Protein AF-A0ABD3WYC4-F1 (afdb_monomer_lite)

Radius of gyration: 13.62 Å; chains: 1; bounding box: 30×29×35 Å

Structure (mmCIF, N/CA/C/O backbone):
data_AF-A0ABD3WYC4-F1
#
_entry.id   AF-A0ABD3WYC4-F1
#
loop_
_atom_site.group_PDB
_atom_site.id
_atom_site.type_symbol
_atom_site.label_atom_id
_atom_site.label_alt_id
_atom_site.label_comp_id
_atom_site.label_asym_id
_atom_site.label_entity_id
_atom_site.label_seq_id
_atom_site.pdbx_PDB_ins_code
_atom_site.Cartn_x
_atom_site.Cartn_y
_atom_site.Cartn_z
_atom_site.occupancy
_atom_site.B_iso_or_equiv
_atom_site.auth_seq_id
_atom_site.auth_comp_id
_atom_site.auth_asym_id
_atom_site.auth_atom_id
_atom_site.pdbx_PDB_model_num
ATOM 1 N N . MET A 1 1 ? 4.081 -7.025 -14.721 1.00 62.97 1 MET A N 1
ATOM 2 C CA . MET A 1 1 ? 4.991 -8.153 -15.024 1.00 62.97 1 MET A CA 1
ATOM 3 C C . MET A 1 1 ? 4.751 -9.229 -13.984 1.00 62.97 1 MET A C 1
ATOM 5 O O . MET A 1 1 ? 4.646 -8.849 -12.826 1.00 62.97 1 MET A O 1
ATOM 9 N N . GLY A 1 2 ? 4.654 -10.496 -14.394 1.00 77.56 2 GLY A N 1
ATOM 10 C CA . GLY A 1 2 ? 4.566 -11.639 -13.480 1.00 77.56 2 GLY A CA 1
ATOM 11 C C . GLY A 1 2 ? 5.913 -11.946 -12.836 1.00 77.56 2 GLY A C 1
ATOM 12 O O . GLY A 1 2 ? 6.932 -11.928 -13.530 1.00 77.56 2 GLY A O 1
ATOM 13 N N . ILE A 1 3 ? 5.928 -12.229 -11.532 1.00 83.00 3 ILE A N 1
ATOM 14 C CA . ILE A 1 3 ? 7.123 -12.696 -10.817 1.00 83.00 3 ILE A CA 1
ATOM 15 C C . ILE A 1 3 ? 6.800 -14.040 -10.189 1.00 83.00 3 ILE A C 1
ATOM 17 O O . ILE A 1 3 ? 6.118 -14.126 -9.172 1.00 83.00 3 ILE A O 1
ATOM 21 N N . THR A 1 4 ? 7.351 -15.104 -10.762 1.00 86.94 4 THR A N 1
ATOM 22 C CA . THR A 1 4 ? 7.186 -16.438 -10.181 1.00 86.94 4 THR A CA 1
ATOM 23 C C . THR A 1 4 ? 8.029 -16.588 -8.917 1.00 86.94 4 THR A C 1
ATOM 25 O O . THR A 1 4 ? 7.519 -17.001 -7.883 1.00 86.94 4 THR A O 1
ATOM 28 N N . MET A 1 5 ? 9.309 -16.210 -8.984 1.00 89.38 5 MET A N 1
ATOM 29 C CA . MET A 1 5 ? 10.237 -16.213 -7.853 1.00 89.38 5 MET A CA 1
ATOM 30 C C . MET A 1 5 ? 11.158 -14.999 -7.962 1.00 89.38 5 MET A C 1
ATOM 32 O O . MET A 1 5 ? 11.813 -14.839 -8.994 1.00 89.38 5 MET A O 1
ATOM 36 N N . GLY A 1 6 ? 11.270 -14.175 -6.922 1.00 89.69 6 GLY A N 1
ATOM 37 C CA . GLY A 1 6 ? 12.319 -13.155 -6.897 1.00 89.69 6 GLY A CA 1
ATOM 38 C C . GLY A 1 6 ? 12.082 -11.970 -5.976 1.00 89.69 6 GLY A C 1
ATOM 39 O O . GLY A 1 6 ? 11.083 -11.882 -5.264 1.00 89.69 6 GLY A O 1
ATOM 40 N N . THR A 1 7 ? 13.035 -11.046 -6.031 1.00 91.56 7 THR A N 1
ATOM 41 C CA . THR A 1 7 ? 12.994 -9.780 -5.303 1.00 91.56 7 THR A CA 1
ATOM 42 C C . THR A 1 7 ? 13.008 -8.632 -6.296 1.00 91.56 7 THR A C 1
ATOM 44 O O . THR A 1 7 ? 13.836 -8.611 -7.206 1.00 91.56 7 THR A O 1
ATOM 47 N N . VAL A 1 8 ? 12.123 -7.660 -6.098 1.00 91.69 8 VAL A N 1
ATOM 48 C CA . VAL A 1 8 ? 12.137 -6.392 -6.828 1.00 91.69 8 VAL A CA 1
ATOM 49 C C . VAL A 1 8 ? 12.345 -5.258 -5.845 1.00 91.69 8 VAL A C 1
ATOM 51 O O . VAL A 1 8 ? 11.643 -5.156 -4.841 1.00 91.69 8 VAL A O 1
ATOM 54 N N . VAL A 1 9 ? 13.318 -4.408 -6.163 1.00 93.31 9 VAL A N 1
ATOM 55 C CA . VAL A 1 9 ? 13.630 -3.203 -5.401 1.00 93.31 9 VAL A CA 1
ATOM 56 C C . VAL A 1 9 ? 13.551 -2.009 -6.336 1.00 93.31 9 VAL A C 1
ATOM 58 O O . VAL A 1 9 ? 14.169 -2.011 -7.401 1.00 93.31 9 VAL A O 1
ATOM 61 N N . MET A 1 10 ? 12.796 -0.994 -5.930 1.00 92.88 10 MET A N 1
ATOM 62 C CA . MET A 1 10 ? 12.739 0.302 -6.598 1.00 92.88 10 MET A CA 1
ATOM 63 C C . MET A 1 10 ? 13.060 1.413 -5.607 1.00 92.88 10 MET A C 1
ATOM 65 O O . MET A 1 10 ? 12.598 1.394 -4.467 1.00 92.88 10 MET A O 1
ATOM 69 N N . MET A 1 11 ? 13.857 2.376 -6.064 1.00 94.06 11 MET A N 1
ATOM 70 C CA . MET A 1 11 ? 14.286 3.528 -5.277 1.00 94.06 11 MET A CA 1
ATOM 71 C C . MET A 1 11 ? 13.946 4.816 -6.024 1.00 94.06 11 MET A C 1
ATOM 73 O O . MET A 1 11 ? 14.002 4.844 -7.255 1.00 94.06 11 MET A O 1
ATOM 77 N N . ASP A 1 12 ? 13.623 5.857 -5.263 1.00 92.19 12 ASP A N 1
ATOM 78 C CA . ASP A 1 12 ? 13.512 7.249 -5.705 1.00 92.19 12 ASP A CA 1
ATOM 79 C C . ASP A 1 12 ? 12.519 7.465 -6.861 1.00 92.19 12 ASP A C 1
ATOM 81 O O . ASP A 1 12 ? 12.833 8.035 -7.912 1.00 92.19 12 ASP A O 1
ATOM 85 N N . ILE A 1 13 ? 11.272 7.028 -6.662 1.00 90.00 13 ILE A N 1
ATOM 86 C CA . ILE A 1 13 ? 10.187 7.262 -7.621 1.00 90.00 13 ILE A CA 1
ATOM 87 C C . ILE A 1 13 ? 9.581 8.640 -7.364 1.00 90.00 13 ILE A C 1
ATOM 89 O O . ILE A 1 13 ? 8.743 8.836 -6.486 1.00 90.00 13 ILE A O 1
ATOM 93 N N . ASN A 1 14 ? 9.981 9.614 -8.178 1.00 87.56 14 ASN A N 1
ATOM 94 C CA . ASN A 1 14 ? 9.493 10.979 -8.009 1.00 87.56 14 ASN A CA 1
ATOM 95 C C . ASN A 1 14 ? 8.048 11.163 -8.511 1.00 87.56 14 ASN A C 1
ATOM 97 O O . ASN A 1 14 ? 7.210 11.715 -7.810 1.00 87.56 14 ASN A O 1
ATOM 101 N N . MET A 1 15 ? 7.751 10.682 -9.720 1.00 90.19 15 MET A N 1
ATOM 102 C CA . MET A 1 15 ? 6.413 10.696 -10.319 1.00 90.19 15 MET A CA 1
ATOM 103 C C . MET A 1 15 ? 6.219 9.388 -11.078 1.00 90.19 15 MET A C 1
ATOM 105 O O . MET A 1 15 ? 6.959 9.130 -12.030 1.00 90.19 15 MET A O 1
ATOM 109 N N . GLY A 1 16 ? 5.240 8.566 -10.710 1.00 89.69 16 GLY A N 1
ATOM 110 C CA . GLY A 1 16 ? 5.024 7.339 -11.472 1.00 89.69 16 GLY A CA 1
ATOM 111 C C . GLY A 1 16 ? 3.906 6.431 -10.997 1.00 89.69 16 GLY A C 1
ATOM 112 O O . GLY A 1 16 ? 3.350 6.569 -9.910 1.00 89.69 16 GLY A O 1
ATOM 113 N N . THR A 1 17 ? 3.608 5.463 -11.856 1.00 91.69 17 THR A N 1
ATOM 114 C CA . THR A 1 17 ? 2.691 4.365 -11.578 1.00 91.69 17 THR A CA 1
ATOM 115 C C . THR A 1 17 ? 3.463 3.057 -11.651 1.00 91.69 17 THR A C 1
ATOM 117 O O . THR A 1 17 ? 4.090 2.771 -12.673 1.00 91.69 17 THR A O 1
ATOM 120 N N . VAL A 1 18 ? 3.396 2.252 -10.600 1.00 90.81 18 VAL A N 1
ATOM 121 C CA . VAL A 1 18 ? 3.998 0.921 -10.568 1.00 90.81 18 VAL A CA 1
ATOM 122 C C . VAL A 1 18 ? 2.889 -0.111 -10.498 1.00 90.81 18 VAL A C 1
ATOM 124 O O . VAL A 1 18 ? 2.032 -0.046 -9.620 1.00 90.81 18 VAL A O 1
ATOM 127 N N . VAL A 1 19 ? 2.913 -1.058 -11.435 1.00 91.69 19 VAL A N 1
ATOM 128 C CA . VAL A 1 19 ? 1.922 -2.131 -11.514 1.00 91.69 19 VAL A CA 1
ATOM 129 C C . VAL A 1 19 ? 2.625 -3.477 -11.568 1.00 91.69 19 VAL A C 1
ATOM 1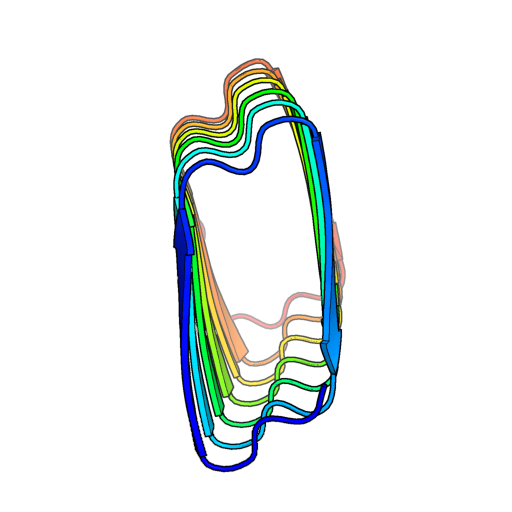31 O O . VAL A 1 19 ? 3.364 -3.770 -12.515 1.00 91.69 19 VAL A O 1
ATOM 134 N N . MET A 1 20 ? 2.339 -4.315 -10.576 1.00 89.12 20 MET A N 1
ATOM 135 C CA . MET A 1 20 ? 2.775 -5.705 -10.542 1.00 89.12 20 MET A CA 1
ATOM 136 C C . MET A 1 20 ? 1.567 -6.629 -10.505 1.00 89.12 20 MET A C 1
ATOM 138 O O . MET A 1 20 ? 0.557 -6.341 -9.867 1.00 89.12 20 MET A O 1
ATOM 142 N N . MET A 1 21 ? 1.691 -7.734 -11.225 1.00 90.44 21 MET A N 1
ATOM 143 C CA . MET A 1 21 ? 0.652 -8.750 -11.364 1.00 90.44 21 MET A CA 1
ATOM 144 C C . MET A 1 21 ? 1.306 -10.101 -11.121 1.00 90.44 21 MET A C 1
ATOM 146 O O . MET A 1 21 ? 2.511 -10.215 -11.344 1.00 90.44 21 MET A O 1
ATOM 150 N N . ASP A 1 22 ? 0.535 -11.097 -10.703 1.00 89.88 22 ASP A N 1
ATOM 151 C CA . ASP A 1 22 ? 0.958 -12.496 -10.623 1.00 89.88 22 ASP A CA 1
ATOM 152 C C . ASP A 1 22 ? 2.291 -12.690 -9.876 1.00 89.88 22 ASP A C 1
ATOM 154 O O . ASP A 1 22 ? 3.300 -13.122 -10.452 1.00 89.88 22 ASP A O 1
ATOM 158 N N . ILE A 1 23 ? 2.318 -12.344 -8.585 1.00 88.50 23 ILE A N 1
ATOM 159 C CA . ILE A 1 23 ? 3.484 -12.583 -7.723 1.00 88.50 23 ILE A CA 1
ATOM 160 C C . ILE A 1 23 ? 3.265 -13.883 -6.960 1.00 88.50 23 ILE A C 1
ATOM 162 O O . ILE A 1 23 ? 2.533 -13.936 -5.971 1.00 88.50 23 ILE A O 1
ATOM 166 N N . THR A 1 24 ? 3.925 -14.950 -7.400 1.00 89.06 24 THR A N 1
ATOM 167 C CA . THR A 1 24 ? 3.760 -16.259 -6.760 1.00 89.06 24 THR A CA 1
ATOM 168 C C . THR A 1 24 ? 4.566 -16.342 -5.468 1.00 89.06 24 THR A C 1
ATOM 170 O O . THR A 1 24 ? 3.986 -16.573 -4.413 1.00 89.06 24 THR A O 1
ATOM 173 N N . MET A 1 25 ? 5.881 -16.114 -5.535 1.00 90.06 25 MET A N 1
ATOM 174 C CA . MET A 1 25 ? 6.775 -16.072 -4.377 1.00 90.06 25 MET A CA 1
ATOM 175 C C . MET A 1 25 ? 7.729 -14.884 -4.504 1.00 90.06 25 MET A C 1
ATOM 177 O O . MET A 1 25 ? 8.641 -14.904 -5.338 1.00 90.06 25 MET A O 1
ATOM 181 N N . GLY A 1 26 ? 7.593 -13.850 -3.679 1.00 88.69 26 GLY A N 1
ATOM 182 C CA . GLY A 1 26 ? 8.515 -12.730 -3.832 1.00 88.69 26 GLY A CA 1
ATOM 183 C C . GLY A 1 26 ? 8.522 -11.674 -2.752 1.00 88.69 26 GLY A C 1
ATOM 184 O O . GLY A 1 26 ? 7.622 -11.581 -1.920 1.00 88.69 26 GLY A O 1
ATOM 185 N N . ILE A 1 27 ? 9.583 -10.875 -2.805 1.00 90.81 27 ILE A N 1
ATOM 186 C CA . ILE A 1 27 ? 9.774 -9.697 -1.967 1.00 90.81 27 ILE A CA 1
ATOM 187 C C . ILE A 1 27 ? 9.717 -8.467 -2.863 1.00 90.81 27 ILE A C 1
ATOM 189 O O . ILE A 1 27 ? 10.428 -8.375 -3.866 1.00 90.81 27 ILE A O 1
ATOM 193 N N . PHE A 1 28 ? 8.894 -7.507 -2.481 1.00 91.75 28 PHE A N 1
ATOM 194 C CA . PHE A 1 28 ? 8.798 -6.223 -3.141 1.00 91.75 28 PHE A CA 1
ATOM 195 C C . PHE A 1 28 ? 9.147 -5.114 -2.162 1.00 91.75 28 PHE A C 1
ATOM 197 O O . PHE A 1 28 ? 8.527 -5.003 -1.105 1.00 91.75 28 PHE A O 1
ATOM 204 N N . VAL A 1 29 ? 10.131 -4.294 -2.522 1.00 94.31 29 VAL A N 1
ATOM 205 C CA . VAL A 1 29 ? 10.553 -3.147 -1.718 1.00 94.31 29 VAL A CA 1
ATOM 206 C C . VAL A 1 29 ? 10.517 -1.890 -2.569 1.00 94.31 29 VAL A C 1
ATOM 208 O O . VAL A 1 29 ? 11.145 -1.829 -3.629 1.00 94.31 29 VAL A O 1
ATOM 211 N N . MET A 1 30 ? 9.820 -0.871 -2.077 1.00 93.44 30 MET A N 1
ATOM 212 C CA . MET A 1 30 ? 9.866 0.470 -2.642 1.00 93.44 30 MET A CA 1
ATOM 213 C C . MET A 1 30 ? 10.268 1.484 -1.579 1.00 93.44 30 MET A C 1
ATOM 215 O O . MET A 1 30 ? 9.727 1.481 -0.471 1.00 93.44 30 MET A O 1
ATOM 219 N N . MET A 1 31 ? 11.207 2.353 -1.942 1.00 95.12 31 MET A N 1
ATOM 220 C CA . MET A 1 31 ? 11.715 3.413 -1.076 1.00 95.12 31 MET A CA 1
ATOM 221 C C . MET A 1 31 ? 11.633 4.757 -1.791 1.00 95.12 31 MET A C 1
ATOM 223 O O . MET A 1 31 ? 12.019 4.848 -2.958 1.00 95.12 31 MET A O 1
ATOM 227 N N . GLY A 1 32 ? 11.159 5.782 -1.081 1.00 91.06 32 GLY A N 1
ATOM 228 C CA . GLY A 1 32 ? 11.159 7.163 -1.556 1.00 91.06 32 GLY A CA 1
ATOM 229 C C . GLY A 1 32 ? 10.193 7.382 -2.715 1.00 91.06 32 GLY A C 1
ATOM 230 O O . GLY A 1 32 ? 10.607 7.470 -3.872 1.00 91.06 32 GLY A O 1
ATOM 231 N N . ILE A 1 33 ? 8.897 7.481 -2.409 1.00 93.31 33 ILE A N 1
ATOM 232 C CA . ILE A 1 33 ? 7.872 7.833 -3.398 1.00 93.31 33 ILE A CA 1
ATOM 233 C C . ILE A 1 33 ? 7.386 9.242 -3.111 1.00 93.31 33 ILE A C 1
ATOM 235 O O . ILE A 1 33 ? 6.658 9.474 -2.143 1.00 93.31 33 ILE A O 1
ATOM 239 N N . THR A 1 34 ? 7.718 10.186 -3.984 1.00 92.81 34 THR A N 1
ATOM 240 C CA . THR A 1 34 ? 7.224 11.555 -3.816 1.00 92.81 34 THR A CA 1
ATOM 241 C C . THR A 1 34 ? 5.762 11.640 -4.238 1.00 92.81 34 THR A C 1
ATOM 243 O O . THR A 1 34 ? 4.917 12.042 -3.444 1.00 92.81 34 THR A O 1
ATOM 246 N N . MET A 1 35 ? 5.447 11.216 -5.464 1.00 93.19 35 MET A N 1
ATOM 247 C CA . MET A 1 35 ? 4.091 11.186 -6.011 1.00 93.19 35 MET A CA 1
ATOM 248 C C . MET A 1 35 ? 3.887 9.894 -6.803 1.00 93.19 35 MET A C 1
ATOM 250 O O . MET A 1 35 ? 4.533 9.681 -7.834 1.00 93.19 35 MET A O 1
ATOM 254 N N . GLY A 1 36 ? 2.956 9.035 -6.395 1.00 91.75 36 GLY A N 1
ATOM 255 C CA . GLY A 1 36 ? 2.752 7.824 -7.182 1.00 91.75 36 GLY A CA 1
ATOM 256 C C . GLY A 1 36 ? 1.565 6.951 -6.840 1.00 91.75 36 GLY A C 1
ATOM 257 O O . GLY A 1 36 ? 0.887 7.112 -5.826 1.00 91.75 36 GLY A O 1
ATOM 258 N N . THR A 1 37 ? 1.319 5.999 -7.733 1.00 94.19 37 THR A N 1
ATOM 259 C CA . THR A 1 37 ? 0.319 4.950 -7.541 1.00 94.19 37 THR A CA 1
ATOM 260 C C . THR A 1 37 ? 0.991 3.592 -7.615 1.00 94.19 37 THR A C 1
ATOM 262 O O . THR A 1 37 ? 1.683 3.300 -8.592 1.00 94.19 37 THR A O 1
ATOM 265 N N . VAL A 1 38 ? 0.763 2.746 -6.622 1.00 94.06 38 VAL A N 1
ATOM 266 C CA . VAL A 1 38 ? 1.298 1.387 -6.587 1.00 94.06 38 VAL A CA 1
ATOM 267 C C . VAL A 1 38 ? 0.135 0.420 -6.549 1.00 94.06 38 VAL A C 1
ATOM 269 O O . VAL A 1 38 ? -0.698 0.479 -5.648 1.00 94.06 38 VAL A O 1
ATOM 272 N N . VAL A 1 39 ? 0.076 -0.448 -7.553 1.00 95.44 39 VAL A N 1
ATOM 273 C CA . VAL A 1 39 ? -0.961 -1.467 -7.686 1.00 95.44 39 VAL A CA 1
ATOM 274 C C . VAL A 1 39 ? -0.294 -2.830 -7.725 1.00 95.44 39 VAL A C 1
ATOM 276 O O . VAL A 1 39 ? 0.536 -3.099 -8.595 1.00 95.44 39 VAL A O 1
ATOM 279 N N . MET A 1 40 ? -0.678 -3.687 -6.786 1.00 93.75 40 MET A N 1
ATOM 280 C CA . MET A 1 40 ? -0.225 -5.070 -6.724 1.00 93.75 40 MET A CA 1
ATOM 281 C C . MET A 1 40 ? -1.438 -5.994 -6.744 1.00 93.75 40 MET A C 1
ATOM 283 O O . MET A 1 40 ? -2.374 -5.813 -5.961 1.00 93.75 40 MET A O 1
ATOM 287 N N . MET A 1 41 ? -1.410 -6.976 -7.638 1.00 94.19 41 MET A N 1
ATOM 288 C CA . MET A 1 41 ? -2.485 -7.952 -7.815 1.00 94.19 41 MET A CA 1
ATOM 289 C C . MET A 1 41 ? -1.929 -9.369 -7.713 1.00 94.19 41 MET A C 1
ATOM 291 O O . MET A 1 41 ? -0.791 -9.614 -8.126 1.00 94.19 41 MET A O 1
ATOM 295 N N . ASP A 1 42 ? -2.746 -10.272 -7.174 1.00 93.44 42 ASP A N 1
ATOM 296 C CA . ASP A 1 42 ? -2.510 -11.716 -7.143 1.00 93.44 42 ASP A CA 1
ATOM 297 C C . ASP A 1 42 ? -1.176 -12.094 -6.479 1.00 93.44 42 ASP A C 1
ATOM 299 O O . ASP A 1 42 ? -0.276 -12.682 -7.090 1.00 93.44 42 ASP A O 1
ATOM 303 N N . ILE A 1 43 ? -1.036 -11.739 -5.196 1.00 93.12 43 ILE A N 1
ATOM 304 C CA . ILE A 1 43 ? 0.133 -12.108 -4.389 1.00 93.12 43 ILE A CA 1
ATOM 305 C C . ILE A 1 43 ? -0.172 -13.407 -3.648 1.00 93.12 43 ILE A C 1
ATOM 307 O O . ILE A 1 43 ? -0.915 -13.432 -2.664 1.00 93.12 43 ILE A O 1
ATOM 311 N N . THR A 1 44 ? 0.437 -14.507 -4.083 1.00 93.00 44 THR A N 1
ATOM 312 C CA . THR A 1 44 ? 0.203 -15.807 -3.442 1.00 93.00 44 THR A CA 1
ATOM 313 C C . THR A 1 44 ? 1.000 -15.929 -2.148 1.00 93.00 44 THR A C 1
ATOM 315 O O . THR A 1 44 ? 0.405 -16.131 -1.095 1.00 93.00 44 THR A O 1
ATOM 318 N N . MET A 1 45 ? 2.324 -15.768 -2.211 1.00 92.38 45 MET A N 1
ATOM 319 C CA . MET A 1 45 ? 3.234 -15.803 -1.066 1.00 92.38 45 MET A CA 1
ATOM 320 C C . MET A 1 45 ? 4.224 -14.642 -1.173 1.00 92.38 45 MET A C 1
ATOM 322 O O . MET A 1 45 ? 5.143 -14.676 -1.994 1.00 92.38 45 MET A O 1
ATOM 326 N N . GLY A 1 46 ? 4.097 -13.603 -0.356 1.00 91.25 46 GLY A N 1
ATOM 327 C CA . GLY A 1 46 ? 5.014 -12.480 -0.536 1.00 91.25 46 GLY A CA 1
ATOM 328 C C . GLY A 1 46 ? 5.073 -11.461 0.573 1.00 91.25 46 GLY A C 1
ATOM 329 O O . GLY A 1 46 ? 4.197 -11.369 1.432 1.00 91.25 46 GLY A O 1
ATOM 330 N N . THR A 1 47 ? 6.143 -10.678 0.529 1.00 93.88 47 THR A N 1
ATOM 331 C CA . THR A 1 47 ? 6.337 -9.537 1.413 1.00 93.88 47 THR A CA 1
ATOM 332 C C . THR A 1 47 ? 6.384 -8.256 0.590 1.00 93.88 47 THR A C 1
ATOM 334 O O . THR A 1 47 ? 7.111 -8.156 -0.397 1.00 93.88 47 THR A O 1
ATOM 337 N N . VAL A 1 48 ? 5.573 -7.278 0.982 1.00 95.06 48 VAL A N 1
ATOM 338 C CA . VAL A 1 48 ? 5.511 -5.953 0.362 1.00 95.06 48 VAL A CA 1
ATOM 339 C C . VAL A 1 48 ? 5.935 -4.936 1.407 1.00 95.06 48 VAL A C 1
ATOM 341 O O . VAL A 1 48 ? 5.327 -4.859 2.474 1.00 95.06 48 VAL A O 1
ATOM 344 N N . VAL A 1 49 ? 6.977 -4.169 1.104 1.00 96.62 49 VAL A N 1
ATOM 345 C CA . VAL A 1 49 ? 7.507 -3.119 1.972 1.00 96.62 49 VAL A CA 1
ATOM 346 C C . VAL A 1 49 ? 7.527 -1.807 1.209 1.00 96.62 49 VAL A C 1
ATOM 348 O O . VAL A 1 49 ? 8.144 -1.704 0.150 1.00 96.62 49 VAL A O 1
ATOM 351 N N . MET A 1 50 ? 6.866 -0.803 1.772 1.00 96.00 50 MET A N 1
ATOM 352 C CA . MET A 1 50 ? 6.786 0.536 1.211 1.00 96.00 50 MET A CA 1
ATOM 353 C C . MET A 1 50 ? 7.188 1.554 2.271 1.00 96.00 50 MET A C 1
ATOM 355 O O . MET A 1 50 ? 6.622 1.555 3.367 1.00 96.00 50 MET A O 1
ATOM 359 N N . MET A 1 51 ? 8.155 2.406 1.940 1.00 96.50 51 MET A N 1
ATOM 360 C CA . MET A 1 51 ? 8.698 3.416 2.850 1.00 96.50 51 MET A CA 1
ATOM 361 C C . MET A 1 51 ? 8.698 4.799 2.201 1.00 96.50 51 MET A C 1
ATOM 363 O O . MET A 1 51 ? 8.906 4.915 0.988 1.00 96.50 51 MET A O 1
ATOM 367 N N . ASP A 1 52 ? 8.500 5.824 3.029 1.00 95.62 52 ASP A N 1
ATOM 368 C CA . ASP A 1 52 ? 8.606 7.241 2.672 1.00 95.62 52 ASP A CA 1
ATOM 369 C C . ASP A 1 52 ? 7.698 7.629 1.495 1.00 95.62 52 ASP A C 1
ATOM 371 O O . ASP A 1 52 ? 8.149 8.079 0.435 1.00 95.62 52 ASP A O 1
ATOM 375 N N . ILE A 1 53 ? 6.387 7.430 1.669 1.00 94.88 53 ILE A N 1
ATOM 376 C CA . ILE A 1 53 ? 5.384 7.811 0.668 1.00 94.88 53 ILE A CA 1
ATOM 377 C C . ILE A 1 53 ? 4.853 9.204 0.998 1.00 94.88 53 ILE A C 1
ATOM 379 O O . ILE A 1 53 ? 4.057 9.387 1.922 1.00 94.88 53 ILE A O 1
ATOM 383 N N . THR A 1 54 ? 5.235 10.203 0.209 1.00 94.75 54 THR A N 1
ATOM 384 C CA . THR A 1 54 ? 4.793 11.580 0.466 1.00 94.75 54 THR A CA 1
ATOM 385 C C . THR A 1 54 ? 3.361 11.800 -0.016 1.00 94.75 54 THR A C 1
ATOM 387 O O . THR A 1 54 ? 2.523 12.213 0.778 1.00 94.75 54 THR A O 1
ATOM 390 N N . MET A 1 55 ? 3.062 11.490 -1.282 1.00 94.06 55 MET A N 1
ATOM 391 C CA . MET A 1 55 ? 1.736 11.632 -1.897 1.00 94.06 55 MET A CA 1
ATOM 392 C C . MET A 1 55 ? 1.403 10.378 -2.714 1.00 94.06 55 MET A C 1
ATOM 394 O O . MET A 1 55 ? 1.795 10.250 -3.876 1.00 94.06 55 MET A O 1
ATOM 398 N N . GLY A 1 56 ? 0.689 9.426 -2.118 1.00 92.31 56 GLY A N 1
ATOM 399 C CA . GLY A 1 56 ? 0.576 8.091 -2.704 1.00 92.31 56 GLY A CA 1
ATOM 400 C C . GLY A 1 56 ? -0.810 7.472 -2.704 1.00 92.31 56 GLY A C 1
ATOM 401 O O . GLY A 1 56 ? -1.624 7.692 -1.810 1.00 92.31 56 GLY A O 1
ATOM 402 N N . THR A 1 57 ? -1.053 6.615 -3.691 1.00 95.56 57 THR A N 1
ATOM 403 C CA . THR A 1 57 ? -2.118 5.609 -3.612 1.00 95.56 57 THR A CA 1
ATOM 404 C C . THR A 1 57 ? -1.496 4.220 -3.650 1.00 95.56 57 THR A C 1
ATOM 406 O O . THR A 1 57 ? -0.650 3.940 -4.498 1.00 95.56 57 THR A O 1
ATOM 409 N N . VAL A 1 58 ? -1.880 3.361 -2.712 1.00 95.88 58 VAL A N 1
ATOM 410 C CA . VAL A 1 58 ? -1.437 1.967 -2.651 1.00 95.88 58 VAL A CA 1
ATOM 411 C C . VAL A 1 58 ? -2.671 1.086 -2.694 1.00 95.88 58 VAL A C 1
ATOM 413 O O . VAL A 1 58 ? -3.545 1.189 -1.834 1.00 95.88 58 VAL A O 1
ATOM 416 N N . VAL A 1 59 ? -2.739 0.223 -3.700 1.00 96.81 59 VAL A N 1
ATOM 417 C CA . VAL A 1 59 ? -3.824 -0.737 -3.886 1.00 96.81 59 VAL A CA 1
ATOM 418 C C . VAL A 1 59 ? -3.232 -2.133 -3.924 1.00 96.81 59 VAL A C 1
ATOM 420 O O . VAL A 1 59 ? -2.367 -2.429 -4.750 1.00 96.81 59 VAL A O 1
ATOM 423 N N . MET A 1 60 ? -3.716 -2.995 -3.038 1.00 95.50 60 MET A N 1
ATOM 424 C CA . MET A 1 60 ? -3.353 -4.405 -3.016 1.00 95.50 60 MET A CA 1
ATOM 425 C C . ME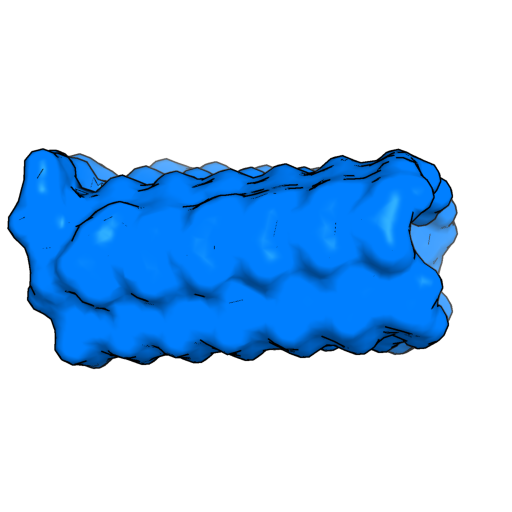T A 1 60 ? -4.599 -5.276 -3.016 1.00 95.50 60 MET A C 1
ATOM 427 O O . MET A 1 60 ? -5.515 -5.069 -2.214 1.00 95.50 60 MET A O 1
ATOM 431 N N . MET A 1 61 ? -4.615 -6.246 -3.925 1.00 95.44 61 MET A N 1
ATOM 432 C CA . MET A 1 61 ? -5.734 -7.160 -4.128 1.00 95.44 61 MET A CA 1
ATOM 433 C C . MET A 1 61 ? -5.255 -8.609 -4.090 1.00 95.44 61 MET A C 1
ATOM 435 O O . MET A 1 61 ? -4.169 -8.916 -4.585 1.00 95.44 61 MET A O 1
ATOM 439 N N . ASP A 1 62 ? -6.086 -9.464 -3.497 1.00 94.12 62 ASP A N 1
ATOM 440 C CA . ASP A 1 62 ? -5.963 -10.922 -3.510 1.00 94.12 62 ASP A CA 1
ATOM 441 C C . ASP A 1 62 ? -4.606 -11.413 -2.981 1.00 94.12 62 ASP A C 1
ATOM 443 O O . ASP A 1 62 ? -3.814 -12.069 -3.661 1.00 94.12 62 ASP A O 1
ATOM 447 N N . ILE A 1 63 ? -4.338 -11.080 -1.712 1.00 93.50 63 ILE A N 1
ATOM 448 C CA . ILE A 1 63 ? -3.158 -11.557 -0.984 1.00 93.50 63 ILE A CA 1
ATOM 449 C C . ILE A 1 63 ? -3.528 -12.844 -0.247 1.00 93.50 63 ILE A C 1
ATOM 451 O O . ILE A 1 63 ? -4.272 -12.829 0.737 1.00 93.50 63 ILE A O 1
ATOM 455 N N . THR A 1 64 ? -2.978 -13.976 -0.678 1.00 93.06 64 THR A N 1
ATOM 456 C CA . THR A 1 64 ? -3.309 -15.265 -0.051 1.00 93.06 64 THR A CA 1
ATOM 457 C C . THR A 1 64 ? -2.503 -15.497 1.225 1.00 93.06 64 THR A C 1
ATOM 459 O O . THR A 1 64 ? -3.096 -15.773 2.264 1.00 93.06 64 THR A O 1
ATOM 462 N N . MET A 1 65 ? -1.176 -15.355 1.161 1.00 91.56 65 MET A N 1
ATOM 463 C CA . MET A 1 65 ? -0.237 -15.528 2.274 1.00 91.56 65 MET A CA 1
ATOM 464 C C . MET A 1 65 ? 0.811 -14.411 2.229 1.00 91.56 65 MET A C 1
ATOM 466 O O . MET A 1 65 ? 1.829 -14.530 1.545 1.00 91.56 65 MET A O 1
ATOM 470 N N . GLY A 1 66 ? 0.599 -13.305 2.936 1.00 90.88 66 GLY A N 1
ATOM 471 C CA . GLY A 1 66 ? 1.503 -12.167 2.767 1.00 90.88 66 GLY A CA 1
ATOM 472 C C . GLY A 1 66 ? 1.712 -11.286 3.977 1.00 90.88 66 GLY A C 1
ATOM 473 O O . GLY A 1 66 ? 0.896 -11.238 4.894 1.00 90.88 66 GLY A O 1
ATOM 474 N N . THR A 1 67 ? 2.832 -10.568 3.954 1.00 93.81 67 THR A N 1
ATOM 475 C CA . THR A 1 67 ? 3.109 -9.495 4.908 1.00 93.81 67 THR A CA 1
ATOM 476 C C . THR A 1 67 ? 3.176 -8.171 4.169 1.00 93.81 67 THR A C 1
ATOM 478 O O . THR A 1 67 ? 3.944 -8.028 3.217 1.00 93.81 67 THR A O 1
ATOM 481 N N . VAL A 1 68 ? 2.421 -7.191 4.638 1.00 95.06 68 VAL A N 1
ATOM 482 C CA . VAL A 1 68 ? 2.416 -5.834 4.106 1.00 95.06 68 VAL A CA 1
ATOM 483 C C . VAL A 1 68 ? 2.936 -4.896 5.182 1.00 95.06 68 VAL A C 1
ATOM 485 O O . VAL A 1 68 ? 2.362 -4.816 6.267 1.00 95.06 68 VAL A O 1
ATOM 488 N N . LEU A 1 69 ? 3.994 -4.160 4.860 1.00 96.56 69 LEU A N 1
ATOM 489 C CA . LEU A 1 69 ? 4.575 -3.129 5.706 1.00 96.56 69 LEU A CA 1
ATOM 490 C C . LEU A 1 69 ? 4.524 -1.791 4.969 1.00 96.56 69 LEU A C 1
ATOM 492 O O . LEU A 1 69 ? 5.073 -1.650 3.876 1.00 96.56 69 LEU A O 1
ATOM 496 N N . MET A 1 70 ? 3.874 -0.811 5.583 1.00 95.75 70 MET A N 1
ATOM 497 C CA . MET A 1 70 ? 3.795 0.560 5.088 1.00 95.75 70 MET A CA 1
ATOM 498 C C . MET A 1 70 ? 4.238 1.519 6.188 1.00 95.75 70 MET A C 1
ATOM 500 O O . MET A 1 70 ? 3.663 1.520 7.279 1.00 95.75 70 MET A O 1
ATOM 504 N N . MET A 1 71 ? 5.266 2.315 5.902 1.00 96.12 71 MET A N 1
ATOM 505 C CA . MET A 1 71 ? 5.862 3.248 6.857 1.00 96.12 71 MET A CA 1
ATOM 506 C C . MET A 1 71 ? 5.934 4.657 6.271 1.00 96.12 71 MET A C 1
ATOM 508 O O . MET A 1 71 ? 6.216 4.824 5.084 1.00 96.12 71 MET A O 1
ATOM 512 N N . ASP A 1 72 ? 5.671 5.641 7.129 1.00 95.12 72 ASP A N 1
ATOM 513 C CA . ASP A 1 72 ? 5.853 7.071 6.875 1.00 95.12 72 ASP A CA 1
ATOM 514 C C . ASP A 1 72 ? 5.083 7.563 5.638 1.00 95.12 72 ASP A C 1
ATOM 516 O O . ASP A 1 72 ? 5.636 8.061 4.655 1.00 95.12 72 ASP A O 1
ATOM 520 N N . ILE A 1 73 ? 3.753 7.413 5.692 1.00 94.88 73 ILE A N 1
ATOM 521 C CA . ILE A 1 73 ? 2.838 7.922 4.664 1.00 94.88 73 ILE A CA 1
ATOM 522 C C . ILE A 1 73 ? 2.363 9.318 5.069 1.00 94.88 73 ILE A C 1
ATOM 524 O O . ILE A 1 73 ? 1.569 9.479 5.996 1.00 94.88 73 ILE A O 1
ATOM 528 N N . THR A 1 74 ? 2.793 10.351 4.350 1.00 95.44 74 THR A N 1
ATOM 529 C CA . THR A 1 74 ? 2.429 11.732 4.709 1.00 95.44 74 THR A CA 1
ATOM 530 C C . THR A 1 74 ? 1.022 12.080 4.227 1.00 95.44 74 THR A C 1
ATOM 532 O O . THR A 1 74 ? 0.196 12.519 5.024 1.00 95.44 74 THR A O 1
ATOM 535 N N . MET A 1 75 ? 0.726 11.841 2.948 1.00 94.12 75 MET A N 1
ATOM 536 C CA . MET A 1 75 ? -0.577 12.054 2.319 1.00 94.12 75 MET A CA 1
ATOM 537 C C . MET A 1 75 ? -0.903 10.838 1.454 1.00 94.12 75 MET A C 1
ATOM 539 O O . MET A 1 75 ? -0.317 10.654 0.385 1.00 94.12 75 MET A O 1
ATOM 543 N N . GLY A 1 76 ? -1.834 9.986 1.875 1.00 92.06 76 GLY A N 1
ATOM 544 C CA . GLY A 1 76 ? -2.048 8.760 1.113 1.00 92.06 76 GLY A CA 1
ATOM 545 C C . GLY A 1 76 ? -3.400 8.094 1.224 1.00 92.06 76 GLY A C 1
ATOM 546 O O . GLY A 1 76 ? -4.167 8.288 2.166 1.00 92.06 76 GLY A O 1
ATOM 547 N N . THR A 1 77 ? -3.682 7.275 0.218 1.00 95.25 77 THR A N 1
ATOM 548 C CA . THR A 1 77 ? -4.802 6.338 0.235 1.00 95.25 77 THR A CA 1
ATOM 549 C C . THR A 1 77 ? -4.256 4.921 0.171 1.00 95.25 77 THR A C 1
ATOM 551 O O . THR A 1 77 ? -3.406 4.611 -0.664 1.00 95.25 77 THR A O 1
ATOM 554 N N . VAL A 1 78 ? -4.715 4.075 1.083 1.00 95.31 78 VAL A N 1
ATOM 555 C CA . VAL A 1 78 ? -4.327 2.671 1.168 1.00 95.31 78 VAL A CA 1
ATOM 556 C C . VAL A 1 78 ? -5.587 1.834 1.060 1.00 95.31 78 VAL A C 1
ATOM 558 O O . VAL A 1 78 ? -6.501 1.970 1.872 1.00 95.31 78 VAL A O 1
ATOM 561 N N . VAL A 1 79 ? -5.626 0.952 0.068 1.00 96.12 79 VAL A N 1
ATOM 562 C CA . VAL A 1 79 ? -6.733 0.028 -0.159 1.00 96.12 79 VAL A CA 1
ATOM 563 C C . VAL A 1 79 ? -6.193 -1.393 -0.181 1.00 96.12 79 VAL A C 1
ATOM 565 O O . VAL A 1 79 ? -5.334 -1.733 -0.994 1.00 96.12 79 VAL A O 1
ATOM 568 N N . MET A 1 80 ? -6.714 -2.227 0.713 1.00 93.94 80 MET A N 1
ATOM 569 C CA . MET A 1 80 ? -6.384 -3.646 0.805 1.00 93.94 80 MET A CA 1
ATOM 570 C C . MET A 1 80 ? -7.650 -4.489 0.718 1.00 93.94 80 MET A C 1
ATOM 572 O O . MET A 1 80 ? -8.585 -4.314 1.502 1.00 93.94 80 MET A O 1
ATOM 576 N N . MET A 1 81 ? -7.667 -5.414 -0.237 1.00 93.38 81 MET A N 1
ATOM 577 C CA . MET A 1 81 ? -8.822 -6.247 -0.556 1.00 93.38 81 MET A CA 1
ATOM 578 C C . MET A 1 81 ? -8.418 -7.719 -0.573 1.00 93.38 81 MET A C 1
ATOM 580 O O . MET A 1 81 ? -7.439 -8.075 -1.222 1.00 93.38 81 MET A O 1
ATOM 584 N N . GLY A 1 82 ? -9.193 -8.572 0.101 1.00 89.94 82 GLY A N 1
ATOM 585 C CA . GLY A 1 82 ? -9.059 -10.026 -0.025 1.00 89.94 82 GLY A CA 1
ATOM 586 C C . GLY A 1 82 ? -7.743 -10.563 0.539 1.00 89.94 82 GLY A C 1
ATOM 587 O O . GLY A 1 82 ? -6.986 -11.218 -0.172 1.00 89.94 82 GLY A O 1
ATOM 588 N N . ILE A 1 83 ? -7.459 -10.290 1.816 1.00 90.44 83 ILE A N 1
ATOM 589 C CA . ILE A 1 83 ? -6.288 -10.859 2.498 1.00 90.44 83 ILE A CA 1
ATOM 590 C C . ILE A 1 83 ? -6.714 -12.136 3.225 1.00 90.44 83 ILE A C 1
ATOM 592 O O . ILE A 1 83 ? -7.428 -12.096 4.228 1.00 90.44 83 ILE A O 1
ATOM 596 N N . THR A 1 84 ? -6.290 -13.296 2.734 1.00 90.00 84 THR A N 1
ATOM 597 C CA . THR A 1 84 ? -6.730 -14.572 3.319 1.00 90.00 84 THR A CA 1
ATOM 598 C C . THR A 1 84 ? -5.956 -14.878 4.596 1.00 90.00 84 THR A C 1
ATOM 600 O O . THR A 1 84 ? -6.563 -14.959 5.661 1.00 90.00 84 THR A O 1
ATOM 603 N N . MET A 1 85 ? -4.629 -14.967 4.512 1.00 88.81 85 MET A N 1
ATOM 604 C CA . MET A 1 85 ? -3.716 -15.157 5.636 1.00 88.81 85 MET A CA 1
ATOM 605 C C . MET A 1 85 ? -2.620 -14.093 5.554 1.00 88.81 85 MET A C 1
ATOM 607 O O . MET A 1 85 ? -1.826 -14.079 4.614 1.00 88.81 85 MET A O 1
ATOM 611 N N . GLY A 1 86 ? -2.529 -13.184 6.519 1.00 86.88 86 GLY A N 1
ATOM 612 C CA . GLY A 1 86 ? -1.498 -12.161 6.392 1.00 86.88 86 GLY A CA 1
ATOM 613 C C . GLY A 1 86 ? -1.332 -11.224 7.561 1.00 86.88 86 GLY A C 1
ATOM 614 O O . GLY A 1 86 ? -2.184 -11.126 8.441 1.00 86.88 86 GLY A O 1
ATOM 615 N N . THR A 1 87 ? -0.204 -10.531 7.554 1.00 90.06 87 THR A N 1
ATOM 616 C CA . THR A 1 87 ? 0.092 -9.472 8.512 1.00 90.06 87 THR A CA 1
ATOM 617 C C . THR A 1 87 ? 0.118 -8.141 7.782 1.00 90.06 87 THR A C 1
ATOM 619 O O . THR A 1 87 ? 0.721 -8.007 6.718 1.00 90.06 87 THR A O 1
ATOM 622 N N . VAL A 1 88 ? -0.555 -7.147 8.343 1.00 91.50 88 VAL A N 1
ATOM 623 C CA . VAL A 1 88 ? -0.548 -5.779 7.833 1.00 91.50 88 VAL A CA 1
ATOM 624 C C . VAL A 1 88 ? -0.054 -4.880 8.947 1.00 91.50 88 VAL A C 1
ATOM 626 O O . VAL A 1 88 ? -0.640 -4.844 10.028 1.00 91.50 88 VAL A O 1
ATOM 629 N N . VAL A 1 89 ? 1.010 -4.135 8.679 1.00 93.00 89 VAL A N 1
ATOM 630 C CA . VAL A 1 89 ? 1.527 -3.124 9.595 1.00 93.00 89 VAL A CA 1
ATOM 631 C C . VAL A 1 89 ? 1.578 -1.791 8.873 1.00 93.00 89 VAL A C 1
ATOM 633 O O . VAL A 1 89 ? 2.175 -1.666 7.804 1.00 93.00 89 VAL A O 1
ATOM 636 N N . MET A 1 90 ? 0.951 -0.797 9.486 1.00 92.81 90 MET A N 1
ATOM 637 C CA . MET A 1 90 ? 0.966 0.587 9.038 1.00 92.81 90 MET A CA 1
ATOM 638 C C . MET A 1 90 ? 1.474 1.477 10.164 1.00 92.81 90 MET A C 1
ATOM 640 O O . MET A 1 90 ? 0.906 1.477 11.258 1.00 92.81 90 MET A O 1
ATOM 644 N N . MET A 1 91 ? 2.535 2.236 9.895 1.00 93.31 91 MET A N 1
ATOM 645 C CA . MET A 1 91 ? 3.129 3.164 10.857 1.00 93.31 91 MET A CA 1
ATOM 646 C C . MET A 1 91 ? 3.301 4.557 10.256 1.00 93.31 91 MET A C 1
ATOM 648 O O . MET A 1 91 ? 3.703 4.684 9.103 1.00 93.31 91 MET A O 1
ATOM 652 N N . GLY A 1 92 ? 3.021 5.595 11.049 1.00 91.25 92 GLY A N 1
ATOM 653 C CA . GLY A 1 92 ? 3.339 6.981 10.693 1.00 91.25 92 GLY A CA 1
ATOM 654 C C . GLY A 1 92 ? 2.506 7.518 9.527 1.00 91.25 92 GLY A C 1
ATOM 655 O O . GLY A 1 92 ? 3.052 8.017 8.549 1.00 91.25 92 GLY A O 1
ATOM 656 N N . ILE A 1 93 ? 1.177 7.404 9.604 1.00 91.62 93 ILE A N 1
ATOM 657 C CA . ILE A 1 93 ? 0.275 7.928 8.570 1.00 91.62 93 ILE A CA 1
ATOM 658 C C . ILE A 1 93 ? -0.218 9.311 8.990 1.00 91.62 93 ILE A C 1
ATOM 660 O O . ILE A 1 93 ? -1.076 9.429 9.861 1.00 91.62 93 ILE A O 1
ATOM 664 N N . THR A 1 94 ? 0.281 10.379 8.372 1.00 92.88 94 THR A N 1
ATOM 665 C CA . THR A 1 94 ? -0.046 11.741 8.827 1.00 92.88 94 THR A CA 1
ATOM 666 C C . THR A 1 94 ? -1.440 12.173 8.374 1.00 92.88 94 THR A C 1
ATOM 668 O O . THR A 1 94 ? -2.269 12.520 9.207 1.00 92.88 94 THR A O 1
ATOM 671 N N . MET A 1 95 ? -1.732 12.101 7.077 1.00 92.75 95 MET A N 1
ATOM 672 C CA . MET A 1 95 ? -3.034 12.413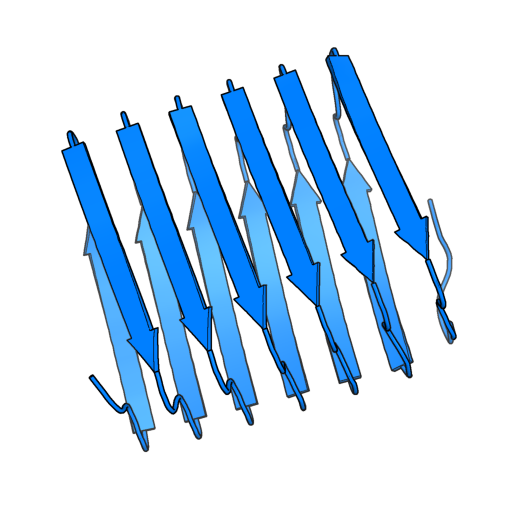 6.485 1.00 92.75 95 MET A CA 1
ATOM 673 C C . MET A 1 95 ? -3.396 11.292 5.515 1.00 92.75 95 MET A C 1
ATOM 675 O O . MET A 1 95 ? -2.717 11.085 4.508 1.00 92.75 95 MET A O 1
ATOM 679 N N . GLY A 1 96 ? -4.472 10.551 5.764 1.00 89.88 96 GLY A N 1
ATOM 680 C CA . GLY A 1 96 ? -4.773 9.465 4.841 1.00 89.88 96 GLY A CA 1
ATOM 681 C C . GLY A 1 96 ? -6.099 8.764 5.010 1.00 89.88 96 GLY A C 1
ATOM 682 O O . GLY A 1 96 ? -6.804 8.907 6.006 1.00 89.88 96 GLY A O 1
ATOM 683 N N . THR A 1 97 ? -6.440 7.992 3.989 1.00 93.06 97 THR A N 1
ATOM 684 C CA . THR A 1 97 ? -7.600 7.103 4.010 1.00 93.06 97 THR A CA 1
ATOM 685 C C . THR A 1 97 ? -7.109 5.670 3.916 1.00 93.06 97 THR A C 1
ATOM 687 O O . THR A 1 97 ? -6.271 5.347 3.076 1.00 93.06 97 THR A O 1
ATOM 690 N N . I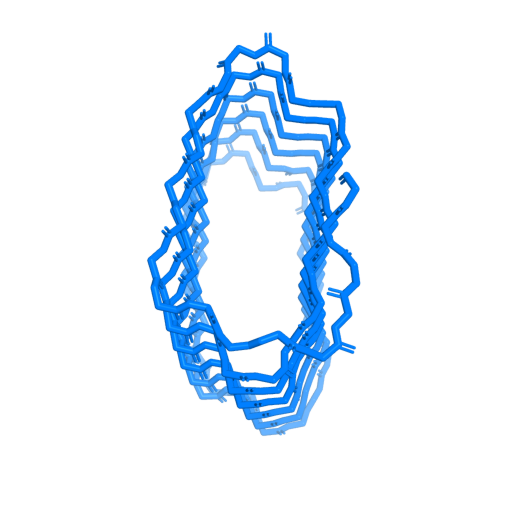LE A 1 98 ? -7.598 4.824 4.810 1.00 92.81 98 ILE A N 1
ATOM 691 C CA . ILE A 1 98 ? -7.238 3.415 4.874 1.00 92.81 98 ILE A CA 1
ATOM 692 C C . ILE A 1 98 ? -8.525 2.620 4.757 1.00 92.81 98 ILE A C 1
ATOM 694 O O . ILE A 1 98 ? -9.442 2.785 5.562 1.00 92.81 98 ILE A O 1
ATOM 698 N N . VAL A 1 99 ? -8.588 1.748 3.762 1.00 93.38 99 VAL A N 1
ATOM 699 C CA . VAL A 1 99 ? -9.712 0.847 3.541 1.00 93.38 99 VAL A CA 1
ATOM 700 C C . VAL A 1 99 ? -9.182 -0.574 3.516 1.00 93.38 99 VAL A C 1
ATOM 702 O O . VAL A 1 99 ? -8.356 -0.917 2.671 1.00 93.38 99 VAL A O 1
ATOM 705 N N . MET A 1 100 ? -9.673 -1.412 4.425 1.00 91.12 100 MET A N 1
ATOM 706 C CA . MET A 1 100 ? -9.391 -2.845 4.403 1.00 91.12 100 MET A CA 1
ATOM 707 C C . MET A 1 100 ? -10.692 -3.636 4.347 1.00 91.12 100 MET A C 1
ATOM 709 O O . MET A 1 100 ? -11.576 -3.469 5.197 1.00 91.12 100 MET A O 1
ATOM 713 N N . MET A 1 101 ? -10.803 -4.521 3.357 1.00 90.06 101 MET A N 1
ATOM 714 C CA . MET A 1 101 ? -11.973 -5.378 3.184 1.00 90.06 101 MET A CA 1
ATOM 715 C C . MET A 1 101 ? -11.592 -6.844 3.020 1.00 90.06 101 MET A C 1
ATOM 717 O O . MET A 1 101 ? -10.761 -7.192 2.182 1.00 90.06 101 MET A O 1
ATOM 721 N N . GLY A 1 102 ? -12.279 -7.710 3.768 1.00 85.44 102 GLY A N 1
ATOM 722 C CA . GLY A 1 102 ? -12.160 -9.157 3.607 1.00 85.44 102 GLY A CA 1
ATOM 723 C C . GLY A 1 102 ? -10.805 -9.685 4.061 1.00 85.44 102 GLY A C 1
ATOM 724 O O . GLY A 1 102 ? -10.088 -10.285 3.263 1.00 85.44 102 GLY A O 1
ATOM 725 N N . ILE A 1 103 ? -10.463 -9.459 5.333 1.00 84.44 103 ILE A N 1
ATOM 726 C CA . ILE A 1 103 ? -9.323 -10.127 5.969 1.00 84.44 103 ILE A CA 1
ATO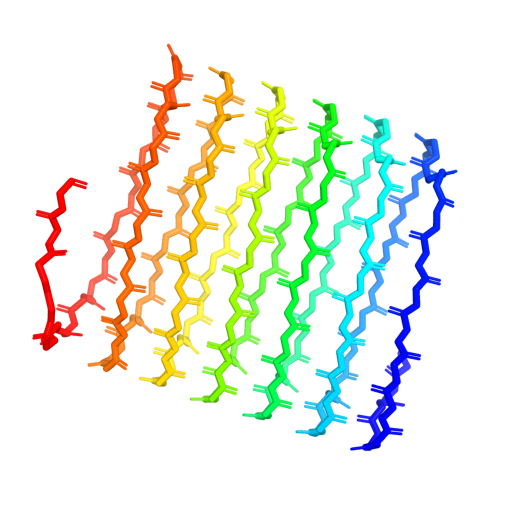M 727 C C . ILE A 1 103 ? -9.841 -11.320 6.769 1.00 84.44 103 ILE A C 1
ATOM 729 O O . ILE A 1 103 ? -10.663 -11.147 7.671 1.00 84.44 103 ILE A O 1
ATOM 733 N N . THR A 1 104 ? -9.394 -12.529 6.425 1.00 85.44 1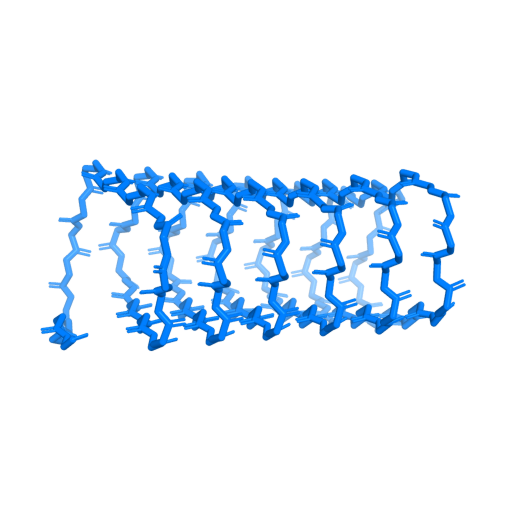04 THR A N 1
ATOM 734 C CA . THR A 1 104 ? -9.995 -13.768 6.961 1.00 85.44 104 THR A CA 1
ATOM 735 C C . THR A 1 104 ? -9.228 -14.347 8.151 1.00 85.44 104 THR A C 1
ATOM 737 O O . THR A 1 104 ? -9.846 -14.795 9.111 1.00 85.44 104 THR A O 1
ATOM 740 N N . MET A 1 105 ? -7.896 -14.353 8.099 1.00 84.44 105 MET A N 1
ATOM 741 C CA . MET A 1 105 ? -7.015 -14.918 9.127 1.00 84.44 105 MET A CA 1
ATOM 742 C C . MET A 1 105 ? -5.725 -14.097 9.203 1.00 84.44 105 MET A C 1
ATOM 744 O O . MET A 1 105 ? -4.644 -14.533 8.801 1.00 84.44 105 MET A O 1
ATOM 748 N N . GLY A 1 106 ? -5.839 -12.863 9.686 1.00 79.19 106 GLY A N 1
ATOM 749 C CA . GLY A 1 106 ? -4.720 -11.930 9.681 1.00 79.19 106 GLY A CA 1
ATOM 750 C C . GLY A 1 106 ? -4.564 -11.116 10.951 1.00 79.19 106 GLY A C 1
ATOM 751 O O . GLY A 1 106 ? -5.452 -11.065 11.804 1.00 79.19 106 GLY A O 1
ATOM 752 N N . THR A 1 107 ? -3.409 -10.470 11.057 1.00 84.69 107 THR A N 1
ATOM 753 C CA . THR A 1 107 ? -3.133 -9.451 12.068 1.00 84.69 107 THR A CA 1
ATOM 754 C C . THR A 1 107 ? -3.016 -8.096 11.393 1.00 84.69 107 THR A C 1
ATOM 756 O O . THR A 1 107 ? -2.444 -7.970 10.310 1.00 84.69 107 THR A O 1
ATOM 759 N N . VAL A 1 108 ? -3.573 -7.075 12.036 1.00 87.50 108 VAL A N 1
ATOM 760 C CA . VAL A 1 108 ? -3.467 -5.690 11.582 1.00 87.50 108 VAL A CA 1
ATOM 761 C C . VAL A 1 108 ? -2.963 -4.857 12.739 1.00 87.50 108 VAL A C 1
ATOM 763 O O . VAL A 1 108 ? -3.557 -4.871 13.814 1.00 87.50 108 VAL A O 1
ATOM 766 N N . VAL A 1 109 ? -1.880 -4.129 12.500 1.00 88.12 109 VAL A N 1
ATOM 767 C CA . VAL A 1 109 ? -1.297 -3.181 13.446 1.00 88.12 109 VAL A CA 1
ATOM 768 C C . VAL A 1 109 ? -1.260 -1.812 12.783 1.00 88.12 109 VAL A C 1
ATOM 770 O O . VAL A 1 109 ? -0.741 -1.665 11.676 1.00 88.12 109 VAL A O 1
ATOM 773 N N . MET A 1 110 ? -1.817 -0.812 13.460 1.00 88.88 110 MET A N 1
ATOM 774 C CA . MET A 1 110 ? -1.836 0.574 12.998 1.00 88.88 110 MET A CA 1
ATOM 775 C C . MET A 1 110 ? -1.323 1.485 14.108 1.00 88.88 110 MET A C 1
ATOM 777 O O . MET A 1 110 ? -1.931 1.563 15.169 1.00 88.88 110 MET A O 1
ATOM 781 N N . LEU A 1 111 ? -0.218 2.189 13.865 1.00 88.38 111 LEU A N 1
ATOM 782 C CA . LEU A 1 111 ? 0.397 3.085 14.846 1.00 88.38 111 LEU A CA 1
ATOM 783 C C . LEU A 1 111 ? 0.652 4.468 14.244 1.00 88.38 111 LEU A C 1
ATOM 785 O O . LEU A 1 111 ? 1.174 4.591 13.140 1.00 88.38 111 LEU A O 1
ATOM 789 N N . GLY A 1 112 ? 0.317 5.519 14.997 1.00 85.81 112 GLY A N 1
ATOM 790 C CA . GLY A 1 112 ? 0.608 6.899 14.602 1.00 85.81 112 GLY A CA 1
ATOM 791 C C . GLY A 1 112 ? -0.156 7.350 13.355 1.00 85.81 112 GLY A C 1
ATOM 792 O O . GLY A 1 112 ? 0.464 7.751 12.377 1.00 85.81 112 GLY A O 1
ATOM 793 N N . ILE A 1 113 ? -1.492 7.269 13.385 1.00 86.88 113 ILE A N 1
ATOM 794 C CA . ILE A 1 113 ? -2.359 7.874 12.364 1.00 86.88 113 ILE A CA 1
ATOM 795 C C . ILE A 1 113 ? -2.780 9.265 12.855 1.00 86.88 113 ILE A C 1
ATOM 797 O O . ILE A 1 113 ? -3.464 9.360 13.873 1.00 86.88 113 ILE A O 1
ATOM 801 N N . THR A 1 114 ? -2.379 10.338 12.167 1.00 87.00 114 THR A N 1
ATOM 802 C CA . THR A 1 114 ? -2.522 11.708 12.694 1.00 87.00 114 THR A CA 1
ATOM 803 C C . THR A 1 114 ? -3.689 12.511 12.141 1.00 87.00 114 THR A C 1
ATOM 805 O O . THR A 1 114 ? -4.074 13.441 12.801 1.00 87.00 114 THR A O 1
ATOM 808 N N . MET A 1 115 ? -4.350 12.194 11.042 1.00 86.31 115 MET A N 1
ATOM 809 C CA . MET A 1 115 ? -5.560 12.900 10.577 1.00 86.31 115 MET A CA 1
ATOM 810 C C . MET A 1 115 ? -6.143 12.030 9.467 1.00 86.31 115 MET A C 1
ATOM 812 O O . MET A 1 115 ? -6.068 12.343 8.276 1.00 86.31 115 MET A O 1
ATOM 816 N N . GLY A 1 116 ? -6.618 10.851 9.858 1.00 83.81 116 GLY A N 1
ATOM 817 C CA . GLY A 1 116 ? -6.958 9.794 8.922 1.00 83.81 116 GLY A CA 1
ATOM 818 C C . GLY A 1 116 ? -8.343 9.216 9.128 1.00 83.81 116 GLY A C 1
ATOM 819 O O . GLY A 1 116 ? -8.916 9.275 10.214 1.00 83.81 116 GLY A O 1
ATOM 820 N N . THR A 1 117 ? -8.870 8.631 8.060 1.00 88.69 117 THR A N 1
ATOM 821 C CA . THR A 1 117 ? -10.071 7.796 8.117 1.00 88.69 117 THR A CA 1
ATOM 822 C C . THR A 1 117 ? -9.666 6.346 7.930 1.00 88.69 117 THR A C 1
ATOM 824 O O . THR A 1 117 ? -8.863 6.026 7.053 1.00 88.69 117 THR A O 1
ATOM 827 N N . VAL A 1 118 ? -10.218 5.470 8.765 1.00 89.50 118 VAL A N 1
ATOM 828 C CA . VAL A 1 118 ? -9.985 4.029 8.683 1.00 89.50 118 VAL A CA 1
ATOM 829 C C . VAL A 1 118 ? -11.329 3.334 8.553 1.00 89.50 118 VAL A C 1
ATOM 831 O O . VAL A 1 118 ? -12.207 3.501 9.399 1.00 89.50 118 VAL A O 1
ATOM 834 N N . VAL A 1 119 ? -11.487 2.560 7.485 1.00 89.44 119 VAL A N 1
ATOM 835 C CA . VAL A 1 119 ? -12.681 1.765 7.205 1.00 89.44 119 VAL A CA 1
ATOM 836 C C . VAL A 1 119 ? -12.288 0.297 7.150 1.00 89.44 119 VAL A C 1
ATOM 838 O O . VAL A 1 119 ? -11.459 -0.109 6.338 1.00 89.44 119 VAL A O 1
ATOM 841 N N . MET A 1 120 ? -12.921 -0.499 8.009 1.00 87.19 120 MET A N 1
ATOM 842 C CA . MET A 1 120 ? -12.664 -1.931 8.146 1.00 87.19 120 MET A CA 1
ATOM 843 C C . MET A 1 120 ? -13.965 -2.692 7.946 1.00 87.19 120 MET A C 1
ATOM 845 O O . MET A 1 120 ? -14.926 -2.477 8.686 1.00 87.19 120 MET A O 1
ATOM 849 N N . MET A 1 121 ? -14.011 -3.593 6.964 1.00 83.50 121 MET A N 1
ATOM 850 C CA . MET A 1 121 ? -15.195 -4.418 6.710 1.00 83.50 121 MET A CA 1
ATOM 851 C C . MET A 1 121 ? -14.838 -5.893 6.557 1.00 83.50 121 MET A C 1
ATOM 853 O O . MET A 1 121 ? -13.888 -6.247 5.864 1.00 83.50 121 MET A O 1
ATOM 857 N N . ARG A 1 122 ? -15.659 -6.757 7.175 1.00 72.62 122 ARG A N 1
ATOM 858 C CA . ARG A 1 122 ? -15.521 -8.225 7.143 1.00 72.62 122 ARG A CA 1
ATOM 859 C C . ARG A 1 122 ? -14.123 -8.685 7.570 1.00 72.62 122 ARG A C 1
ATOM 861 O O . ARG A 1 122 ? -13.334 -9.156 6.756 1.00 72.62 122 ARG A O 1
ATOM 868 N N . PHE A 1 123 ? -13.859 -8.537 8.863 1.00 68.69 123 PHE A N 1
ATOM 869 C CA . PHE A 1 123 ? -12.655 -9.032 9.516 1.00 68.69 123 PHE A CA 1
ATOM 870 C C . PHE A 1 123 ? -12.976 -10.266 10.351 1.00 68.69 123 PHE A C 1
ATOM 872 O O . PHE A 1 123 ? -13.779 -10.192 11.281 1.00 68.69 123 PHE A O 1
ATOM 879 N N . CYS A 1 124 ? -12.335 -11.383 10.029 1.00 65.44 124 CYS A N 1
ATOM 880 C CA . CYS A 1 124 ? -12.237 -12.533 10.912 1.00 65.44 124 CYS A CA 1
ATOM 881 C C . CYS A 1 124 ? -10.811 -12.545 11.468 1.00 65.44 124 CYS A C 1
ATOM 883 O O . CYS A 1 124 ? -9.833 -12.444 10.729 1.00 65.44 124 CYS A O 1
ATOM 885 N N . ILE A 1 125 ? -10.699 -12.525 12.793 1.00 57.72 125 ILE A N 1
ATOM 886 C CA . ILE A 1 125 ? -9.449 -12.223 13.476 1.00 57.72 125 ILE A CA 1
ATOM 887 C C . ILE A 1 125 ? -9.099 -13.357 14.440 1.00 57.72 125 ILE A C 1
ATOM 889 O O . ILE A 1 125 ? -9.935 -13.781 15.235 1.00 57.72 125 ILE A O 1
ATOM 893 N N . THR A 1 126 ? -7.832 -13.773 14.420 1.00 56.03 126 THR A N 1
ATOM 894 C CA . THR A 1 126 ? -7.198 -14.592 15.468 1.00 56.03 126 THR A CA 1
ATOM 895 C C . THR A 1 126 ? -6.178 -13.814 16.331 1.00 56.03 126 THR A C 1
ATOM 897 O O . THR A 1 126 ? -5.436 -14.435 17.083 1.00 56.03 126 THR A O 1
ATOM 900 N N . GLY A 1 127 ? -6.130 -12.471 16.281 1.00 48.72 127 GLY A N 1
ATOM 901 C CA . GLY A 1 127 ? -5.218 -11.613 17.071 1.00 48.72 127 GLY A CA 1
ATOM 902 C C . GLY A 1 127 ? -5.782 -10.247 17.527 1.00 48.72 127 GLY A C 1
ATOM 903 O O . GLY A 1 127 ? -6.846 -9.815 17.123 1.00 48.72 127 GLY A O 1
ATOM 904 N N . THR A 1 128 ? -5.105 -9.546 18.428 1.00 40.69 128 THR A N 1
ATOM 905 C CA . THR A 1 128 ? -5.632 -8.324 19.073 1.00 40.69 128 THR A CA 1
ATOM 906 C C . THR A 1 128 ? -5.539 -7.089 18.157 1.00 40.69 128 THR A C 1
ATOM 908 O O . THR A 1 128 ? -4.475 -6.849 17.592 1.00 40.69 128 THR A O 1
ATOM 911 N N . LEU A 1 129 ? -6.607 -6.280 18.044 1.00 43.06 129 LEU A N 1
ATOM 912 C CA . LEU A 1 129 ? -6.490 -4.873 17.617 1.00 43.06 129 LEU A CA 1
ATOM 913 C C . LEU A 1 129 ? -5.956 -4.060 18.808 1.00 43.06 129 LEU A C 1
ATOM 915 O O . LEU A 1 129 ? -6.594 -4.063 19.862 1.00 43.06 129 LEU A O 1
ATOM 919 N N . LEU A 1 130 ? -4.822 -3.378 18.640 1.00 44.31 130 LEU A N 1
ATOM 920 C CA . LEU A 1 130 ? -4.329 -2.335 19.549 1.00 44.31 130 LEU A CA 1
ATOM 921 C C . LEU A 1 130 ? -4.280 -1.004 18.804 1.00 44.31 130 LEU A C 1
ATOM 923 O O . LEU A 1 130 ? -3.836 -1.027 17.633 1.00 44.31 130 LEU A O 1
#

Sequence (130 aa):
MGITMGTVVMMDINMGTVVMMDITMGIFVMMGITMGTVVMMDITMGTVVMMDITMGTVVMMDITMGTVLMMDITMGTVVMMGITMGTVVMMGITMGTIVMMGITMGTVVMLGITMGTVVMMRFCITGTLL

Foldseek 3Di:
DAAQDEEDEEEAAAEEEAEEEHDAAYEYYYYHYNAYEYEYEDAAAYEYAYEDAAHYEYAYEAHAHYEYHAEQYAEYEYEAYHYAEYEYEYYNAQEYEYEHEHYAEYYYEYYHHHHYHYHYYHDDYPDDYD

Organism: Sinanodonta woodiana (NCBI:txid1069815)

pLDDT: mean 88.67, std 10.5, range [40.69, 96.81]

Secondary structure (DSSP, 8-state):
--EEEEEEEEEEEEEEEEEE--EEEEEEEEEEEEEEEEEEEEEEEEEEEEEEEEEEEEEEEEEEEEEEEEEEEEEEEEEEEEEEEEEEEEEEEEEEEEEEEEEEEEEEEEEEESSEEEEEEEEEESS---